Protein 7CNC (pdb70)

Foldseek 3Di:
DWKKKKWFAQDPDCVRIDMDIDPALLVVLVVLVVVVVVVVCVVCVPDPDDDDDLVVSLVSLVNTPFIKMWTQDVVVRGTDIDGSVVSSVVNVVSVVVVVD/DDDDDDDDDDDDDDDDPCVCPPDDDDDDDD

Secondary structure (DSSP, 8-state):
---EEEEEE-SS-GGG-EEEEESSHHHHHHHHHHHHHHHHHHH-TT-S-----HHHHHHHHHHSSEEEEEEEETTTTEEEEE-HHHHHHHHHHHHHHHH-/-PPP---PPPPPP-----TTTT--------

Nearest PDB structures (foldseek):
  7cnc-assembly1_A  TM=1.010E+00  e=1.823E-21  Homo sapiens
  7x39-assembly1_A  TM=1.003E+00  e=6.832E-19  Homo sapiens
  7x39-assembly2_D  TM=9.973E-01  e=7.794E-19  Homo sapiens
  1wwq-assembly1_A  TM=8.720E-01  e=3.793E-17  Mus musculus
  7o6n-assembly1_A  TM=9.177E-01  e=1.339E-11  Caenorhabditis elegans

Sequence (130 aa):
MSHTILLVQPTKRPEGRTYADYESVNECMEGVCKMYEEHLKRMNPNSPSITYDISQLFDFIDDLADLSCLVYRADTQTYQPYNKDWIKEKIYVLLRRQAQPRTARHAPAVRKFSPDLKLLKDVKISVSSFT

B-factor: mean 18.53, std 8.11, range [6.89, 48.3]

Structure (mmCIF, N/CA/C/O backbone):
data_7CNC
#
_entry.id   7CNC
#
_cell.length_a   86.848
_cell.length_b   45.072
_cell.length_c   43.479
_cell.angle_alpha   90.000
_cell.angle_beta   107.440
_cell.angle_ga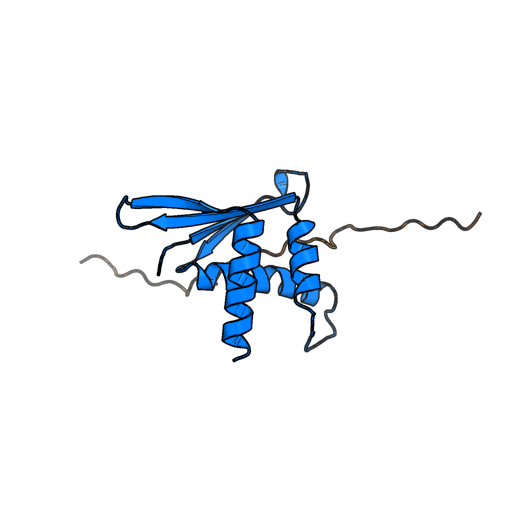mma   90.000
#
_symmetry.space_group_name_H-M   'C 1 2 1'
#
loop_
_entity.id
_entity.type
_entity.pdbx_description
1 polymer 'Enhancer of rudimentary homolog'
2 polymer 'Microprocessor complex subunit DGCR8'
3 water water
#
loop_
_atom_site.group_PDB
_atom_site.id
_atom_site.type_symbol
_atom_site.label_atom_id
_atom_site.label_alt_id
_atom_site.label_comp_id
_atom_site.label_asym_id
_atom_site.label_entity_id
_atom_site.label_seq_id
_atom_site.pdbx_PDB_ins_code
_atom_site.Cartn_x
_atom_site.Cartn_y
_atom_site.Cartn_z
_atom_site.occupancy
_atom_site.B_iso_or_equiv
_atom_site.auth_seq_id
_atom_site.auth_comp_id
_atom_site.auth_asym_id
_atom_site.auth_atom_id
_atom_site.pdbx_PDB_model_num
ATOM 1 N N . MET A 1 9 ? 1.507 -31.611 6.502 1.00 29.90 1 MET A N 1
ATOM 2 C CA . MET A 1 9 ? 1.277 -30.345 7.198 1.00 22.65 1 MET A CA 1
ATOM 3 C C . MET A 1 9 ? 0.144 -30.457 8.216 1.00 27.05 1 MET A C 1
ATOM 4 O O . MET A 1 9 ? -0.941 -30.958 7.910 1.00 26.91 1 MET A O 1
ATOM 9 N N . SER A 1 10 ? 0.393 -29.977 9.430 1.00 20.01 2 SER A N 1
ATOM 10 C CA . SER A 1 10 ? -0.592 -30.002 10.502 1.00 17.50 2 SER A CA 1
ATOM 11 C C . SER A 1 10 ? -1.002 -28.569 10.807 1.00 15.47 2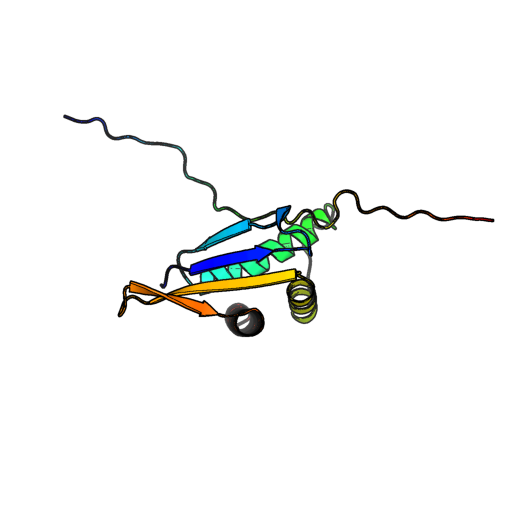 SER A C 1
ATOM 12 O O . SER A 1 10 ? -0.153 -27.756 11.184 1.00 14.48 2 SER A O 1
ATOM 15 N N . HIS A 1 11 ? -2.290 -28.261 10.618 1.00 16.15 3 HIS A N 1
ATOM 16 C CA . HIS A 1 11 ? -2.828 -26.951 10.968 1.00 13.21 3 HIS A CA 1
ATOM 17 C C . HIS A 1 11 ? -2.429 -26.595 12.394 1.00 13.89 3 HIS A C 1
ATOM 18 O O . HIS A 1 11 ? -2.568 -27.411 13.306 1.00 13.43 3 HIS A O 1
ATOM 25 N N . THR A 1 12 ? -1.916 -25.381 12.581 1.00 14.07 4 THR A N 1
ATOM 26 C CA . THR A 1 12 ? -1.354 -24.992 13.870 1.00 10.35 4 THR A CA 1
ATOM 27 C C . THR A 1 12 ? -1.890 -23.633 14.282 1.00 12.71 4 THR A C 1
ATOM 28 O O . THR A 1 12 ? -1.866 -22.685 13.487 1.00 12.90 4 THR A O 1
ATOM 32 N N . ILE A 1 13 ? -2.373 -23.544 15.521 1.00 10.23 5 ILE A N 1
ATOM 33 C CA . ILE A 1 13 ? -2.876 -22.302 16.105 1.00 9.52 5 ILE A CA 1
ATOM 34 C C . ILE A 1 13 ? -1.856 -21.800 17.118 1.00 10.01 5 ILE A C 1
ATOM 35 O O . ILE A 1 13 ? -1.380 -22.573 17.955 1.00 11.19 5 ILE A O 1
ATOM 40 N N . LEU A 1 14 ? -1.545 -20.507 17.063 1.00 8.64 6 LEU A N 1
ATOM 41 C CA . LEU A 1 14 ? -0.587 -19.866 17.962 1.00 10.09 6 LEU A CA 1
ATOM 42 C C . LEU A 1 14 ? -1.334 -18.904 18.878 1.00 10.16 6 LEU A C 1
ATOM 43 O O . LEU A 1 14 ? -2.080 -18.050 18.390 1.00 10.43 6 LEU A O 1
ATOM 48 N N . LEU A 1 15 ? -1.156 -19.051 20.194 1.00 9.78 7 LEU A N 1
ATOM 49 C CA . LEU A 1 15 ? -1.775 -18.169 21.183 1.00 10.11 7 LEU A CA 1
ATOM 50 C C . LEU A 1 15 ? -0.703 -17.241 21.745 1.00 9.69 7 LEU A C 1
ATOM 51 O O . LEU A 1 15 ? 0.315 -17.718 22.257 1.00 9.68 7 LEU A O 1
ATOM 56 N N . VAL A 1 16 ? -0.931 -15.923 21.666 1.00 9.09 8 VAL A N 1
ATOM 57 C CA . VAL A 1 16 ? 0.075 -14.921 22.048 1.00 10.10 8 VAL A CA 1
ATOM 58 C C . VAL A 1 16 ? -0.505 -13.977 23.088 1.00 10.94 8 VAL A C 1
ATOM 59 O O . VAL A 1 16 ? -1.555 -13.362 22.856 1.00 10.01 8 VAL A O 1
ATOM 63 N N . GLN A 1 17 ? 0.207 -13.815 24.206 1.00 10.08 9 GLN A N 1
ATOM 64 C CA . GLN A 1 17 ? -0.105 -12.764 25.175 1.00 13.51 9 GLN A CA 1
ATOM 65 C C . GLN A 1 17 ? 1.171 -11.990 25.480 1.00 11.95 9 GLN A C 1
ATOM 66 O O . GLN A 1 17 ? 2.001 -12.456 26.280 1.00 11.79 9 GLN A O 1
ATOM 72 N N . PRO A 1 18 ? 1.352 -10.806 24.885 1.00 11.81 10 PRO A N 1
ATOM 73 C CA . PRO A 1 18 ? 2.660 -10.135 24.989 1.00 14.38 10 PRO A CA 1
ATOM 74 C C . PRO A 1 18 ? 2.972 -9.641 26.386 1.00 16.97 10 PRO A C 1
ATOM 75 O O . PRO A 1 18 ? 4.124 -9.753 26.825 1.00 16.54 10 PRO A O 1
ATOM 79 N N . THR A 1 19 ? 1.985 -9.101 27.101 1.00 16.41 11 THR A N 1
ATOM 80 C CA . THR A 1 19 ? 2.197 -8.543 28.435 1.00 16.24 11 THR A CA 1
ATOM 81 C C . THR A 1 19 ? 1.235 -9.191 29.422 1.00 18.93 11 THR A C 1
ATOM 82 O O . THR A 1 19 ? 0.385 -10.005 29.053 1.00 16.57 11 THR A O 1
ATOM 86 N N . LYS A 1 20 ? 1.359 -8.804 30.694 1.00 19.49 12 LYS A N 1
ATOM 87 C CA . LYS A 1 20 ? 0.521 -9.372 31.746 1.00 18.45 12 LYS A CA 1
ATOM 88 C C . LYS A 1 20 ? -0.967 -9.084 31.542 1.00 15.93 12 LYS A C 1
ATOM 89 O O . LYS A 1 20 ? -1.803 -9.805 32.097 1.00 21.87 12 LYS A O 1
ATOM 91 N N . ARG A 1 21 ? -1.317 -8.078 30.757 1.00 15.20 13 ARG A N 1
ATOM 92 C CA . ARG A 1 21 ? -2.728 -7.739 30.552 1.00 16.93 13 ARG A CA 1
ATOM 93 C C . ARG A 1 21 ? -3.347 -8.670 29.513 1.00 18.62 13 ARG A C 1
ATOM 94 O O . ARG A 1 21 ? -2.848 -8.737 28.383 1.00 16.93 13 ARG A O 1
ATOM 96 N N . PRO A 1 22 ? -4.437 -9.376 29.834 1.00 17.39 14 PRO A N 1
ATOM 97 C CA . PRO A 1 22 ? -5.077 -10.237 28.827 1.00 14.97 14 PRO A CA 1
ATOM 98 C C . PRO A 1 22 ? -5.703 -9.463 27.680 1.00 15.10 14 PRO A C 1
ATOM 99 O O . PRO A 1 22 ? -6.026 -10.077 26.652 1.00 14.11 14 PRO A O 1
ATOM 103 N N . GLU A 1 23 ? -5.874 -8.144 27.818 1.00 14.17 15 GLU A N 1
ATOM 104 C CA . GLU A 1 23 ? -6.407 -7.309 26.749 1.00 16.85 15 GLU A CA 1
ATOM 105 C C . GLU A 1 23 ? -5.497 -7.249 25.530 1.00 16.85 15 GLU A C 1
ATOM 106 O O . GLU A 1 23 ? -5.933 -6.785 24.470 1.00 19.42 15 GLU A O 1
ATOM 112 N N . GLY A 1 24 ? -4.250 -7.693 25.648 1.00 13.41 16 GLY A N 1
ATOM 113 C CA . GLY A 1 24 ? -3.358 -7.720 24.513 1.00 15.87 16 GLY A CA 1
ATOM 114 C C . GLY A 1 24 ? -3.284 -9.049 23.804 1.00 15.83 16 GLY A C 1
ATOM 115 O O . GLY A 1 24 ? -2.481 -9.204 22.877 1.00 14.69 16 GLY A O 1
ATOM 116 N N . ARG A 1 25 ? -4.095 -10.018 24.211 1.00 12.19 17 ARG A N 1
ATOM 117 C CA . ARG A 1 25 ? -4.041 -11.336 23.600 1.00 10.95 17 ARG A CA 1
ATOM 118 C C . ARG A 1 25 ? -4.359 -11.282 22.110 1.00 12.79 17 ARG A C 1
ATOM 119 O O . ARG A 1 25 ? -5.157 -10.461 21.645 1.00 12.41 17 ARG A O 1
ATOM 127 N N . THR A 1 26 ? -3.721 -12.174 21.354 1.00 10.25 18 THR A N 1
ATOM 128 C CA . THR A 1 26 ? -4.144 -12.428 19.983 1.00 10.61 18 THR A CA 1
ATOM 129 C C . THR A 1 26 ? -3.893 -13.905 19.663 1.00 11.49 18 THR A C 1
ATOM 130 O O . THR A 1 26 ? -3.305 -14.650 20.457 1.00 9.12 18 THR A O 1
ATOM 134 N N . TYR A 1 27 ? -4.376 -14.346 18.503 1.00 10.00 19 TYR A N 1
ATOM 135 C CA . TYR A 1 27 ? -4.014 -15.669 18.011 1.00 9.78 19 TYR A CA 1
ATOM 136 C C . TYR A 1 27 ? -3.842 -15.622 16.500 1.00 11.29 19 TYR A C 1
ATOM 137 O O . TYR A 1 27 ? -4.337 -14.720 15.819 1.00 10.88 19 TYR A O 1
ATOM 146 N N . ALA A 1 28 ? -3.125 -16.613 15.987 1.00 12.57 20 ALA A N 1
ATOM 147 C CA . ALA A 1 28 ? -2.898 -16.746 14.557 1.00 12.45 20 ALA A CA 1
ATOM 148 C C . ALA A 1 28 ? -2.974 -18.221 14.205 1.00 15.79 20 ALA A C 1
ATOM 149 O O . ALA A 1 28 ? -2.721 -19.086 15.046 1.00 13.08 20 ALA A O 1
ATOM 151 N N . ASP A 1 29 ? -3.331 -18.525 12.963 1.00 12.84 21 ASP A N 1
ATOM 152 C CA . ASP A 1 29 ? -3.284 -19.919 12.574 1.00 16.68 21 ASP A CA 1
ATOM 153 C C . ASP A 1 29 ? -2.480 -20.065 11.293 1.00 13.64 21 ASP A C 1
ATOM 154 O O . ASP A 1 29 ? -2.311 -19.118 10.518 1.00 16.43 21 ASP A O 1
ATOM 159 N N . TYR A 1 30 ? -1.942 -21.269 11.126 1.00 12.69 22 TYR A N 1
ATOM 160 C CA . TYR A 1 30 ? -0.947 -21.576 10.116 1.00 17.23 22 TYR A CA 1
ATOM 161 C C . TYR A 1 30 ? -1.242 -22.943 9.532 1.00 15.74 22 TYR A C 1
ATOM 162 O O . TYR A 1 30 ? -1.838 -23.796 10.193 1.00 14.30 22 TYR A O 1
ATOM 171 N N . GLU A 1 31 ? -0.793 -23.152 8.292 1.00 17.26 23 GLU A N 1
ATOM 172 C CA . GLU A 1 31 ? -1.042 -24.419 7.610 1.00 16.80 23 GLU A CA 1
ATOM 173 C C . GLU A 1 31 ? -0.147 -25.548 8.111 1.00 15.90 23 GLU A C 1
ATOM 174 O O . GLU A 1 31 ? -0.484 -26.723 7.915 1.00 16.75 23 GLU A O 1
ATOM 180 N N . SER A 1 32 ? 0.968 -25.226 8.767 1.00 13.91 24 SER A N 1
ATOM 181 C CA . SER A 1 32 ? 1.905 -26.232 9.244 1.00 13.23 24 SER A CA 1
ATOM 182 C C . SER A 1 32 ? 2.622 -25.720 10.485 1.00 10.90 24 SER A C 1
ATOM 183 O O . SER A 1 32 ? 2.647 -24.516 10.762 1.00 13.56 24 SER A O 1
ATOM 186 N N . VAL A 1 33 ? 3.262 -26.654 11.193 1.00 10.88 25 VAL A N 1
ATOM 187 C CA . VAL A 1 33 ? 4.124 -26.269 12.310 1.00 10.67 25 VAL A CA 1
ATOM 188 C C . VAL A 1 33 ? 5.226 -25.348 11.821 1.00 12.61 25 VAL A C 1
ATOM 189 O O . VAL A 1 33 ? 5.520 -24.324 12.448 1.00 10.83 25 VAL A O 1
ATOM 193 N N . ASN A 1 34 ? 5.851 -25.697 10.689 1.00 13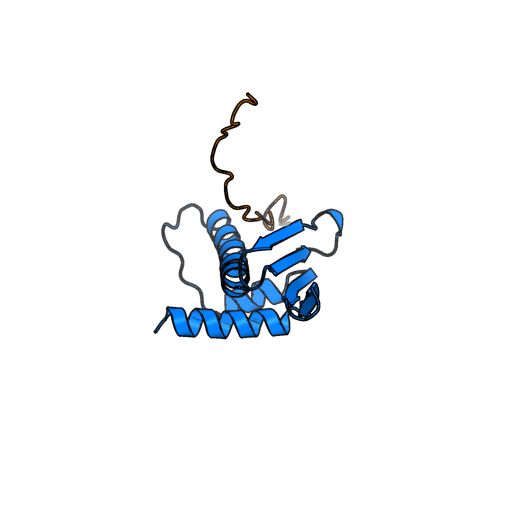.06 26 ASN A N 1
ATOM 194 C CA . ASN A 1 34 ? 6.917 -24.863 10.135 1.00 16.05 26 ASN A CA 1
ATOM 195 C C . ASN A 1 34 ? 6.430 -23.443 9.878 1.00 12.24 26 ASN A C 1
ATOM 196 O O . ASN A 1 34 ? 7.115 -22.471 10.220 1.00 11.65 26 ASN A O 1
ATOM 201 N N . GLU A 1 35 ? 5.246 -23.296 9.270 1.00 11.19 27 GLU A N 1
ATOM 202 C CA . GLU A 1 35 ? 4.758 -21.948 9.011 1.00 12.49 27 GLU A CA 1
ATOM 203 C C . GLU A 1 35 ? 4.502 -21.204 10.312 1.00 12.67 27 GLU A C 1
ATOM 204 O O . GLU A 1 35 ? 4.734 -19.994 10.389 1.00 12.50 27 GLU A O 1
ATOM 210 N N . CYS A 1 36 ? 4.062 -21.913 11.355 1.00 10.36 28 CYS A N 1
ATOM 211 C CA . CYS A 1 36 ? 3.888 -21.265 12.655 1.00 11.45 28 CYS A CA 1
ATOM 212 C C . CYS A 1 36 ? 5.223 -20.762 13.202 1.00 9.93 28 CYS A C 1
ATOM 213 O O . CYS A 1 36 ? 5.323 -19.632 13.694 1.00 10.43 28 CYS A O 1
ATOM 216 N N . MET A 1 37 ? 6.267 -21.588 13.128 1.00 10.84 29 MET A N 1
ATOM 217 C CA . MET A 1 37 ? 7.579 -21.152 13.609 1.00 10.38 29 MET A CA 1
ATOM 218 C C . MET A 1 37 ? 8.112 -19.982 12.784 1.00 11.31 29 MET A C 1
ATOM 219 O O . MET A 1 37 ? 8.718 -19.046 13.329 1.00 10.98 29 MET A O 1
ATOM 224 N N . GLU A 1 38 ? 7.902 -20.019 11.464 1.00 11.99 30 GLU A N 1
ATOM 225 C CA . GLU A 1 38 ? 8.242 -18.864 10.636 1.00 11.35 30 GLU A CA 1
ATOM 226 C C . GLU A 1 38 ? 7.462 -17.636 11.082 1.00 12.68 30 GLU A C 1
ATOM 227 O O . GLU A 1 38 ? 7.989 -16.515 11.070 1.00 12.27 30 GLU A O 1
ATOM 233 N N . GLY A 1 39 ? 6.212 -17.838 11.503 1.00 11.35 31 GLY A N 1
ATOM 234 C CA . GLY A 1 39 ? 5.390 -16.728 11.954 1.00 10.64 31 GLY A CA 1
ATOM 235 C C . GLY A 1 39 ? 5.889 -16.109 13.249 1.00 10.48 31 GLY A C 1
ATOM 236 O O . GLY A 1 39 ? 5.818 -14.885 13.428 1.00 9.55 31 GLY A O 1
ATOM 237 N N . VAL A 1 40 ? 6.365 -16.942 14.181 1.00 9.27 32 VAL A N 1
ATOM 238 C CA . VAL A 1 40 ? 6.946 -16.403 15.410 1.00 9.55 32 VAL A CA 1
ATOM 239 C C . VAL A 1 40 ? 8.143 -15.524 15.084 1.00 10.33 32 VAL A C 1
ATOM 240 O O . VAL A 1 40 ? 8.300 -14.426 15.642 1.00 9.56 32 VAL A O 1
ATOM 244 N N . CYS A 1 41 ? 9.021 -15.998 14.192 1.00 9.40 33 CYS A N 1
ATOM 245 C CA . CYS A 1 41 ? 10.151 -15.171 13.782 1.00 8.38 33 CYS A CA 1
ATOM 246 C C . CYS A 1 41 ? 9.674 -13.877 13.141 1.00 9.78 33 CYS A C 1
ATOM 247 O O . CYS A 1 41 ? 10.220 -12.805 13.416 1.00 9.79 33 CYS A O 1
ATOM 250 N N . LYS A 1 42 ? 8.653 -13.959 12.277 1.00 9.60 34 LYS A N 1
ATOM 251 C CA . LYS A 1 42 ? 8.157 -12.752 11.620 1.00 9.96 34 LYS A CA 1
ATOM 252 C C . LYS A 1 42 ? 7.618 -11.753 12.632 1.00 10.82 34 LYS A C 1
ATOM 253 O O . LYS A 1 42 ? 7.768 -10.538 12.453 1.00 13.40 34 LYS A O 1
ATOM 259 N N . MET A 1 43 ? 6.981 -12.253 13.695 1.00 9.39 35 MET A N 1
ATOM 260 C CA . MET A 1 43 ? 6.450 -11.381 14.740 1.00 10.68 35 MET A CA 1
ATOM 261 C C . MET A 1 43 ? 7.575 -10.607 15.427 1.00 11.14 35 MET A C 1
ATOM 262 O O . MET A 1 43 ? 7.460 -9.396 15.662 1.00 10.80 35 MET A O 1
ATOM 267 N N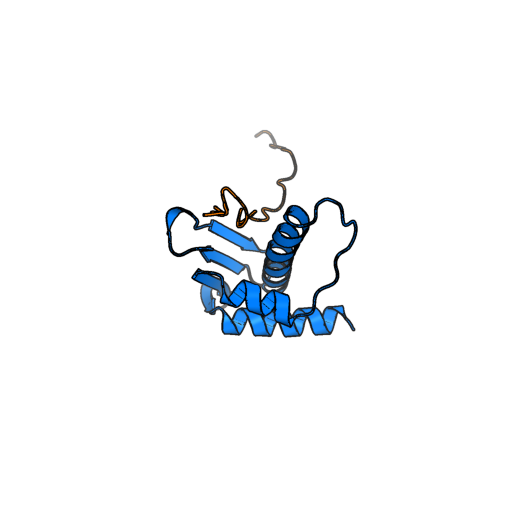 . TYR A 1 44 ? 8.680 -11.287 15.734 1.00 9.80 36 TYR A N 1
ATOM 268 C CA . TYR A 1 44 ? 9.856 -10.611 16.287 1.00 9.46 36 TYR A CA 1
ATOM 269 C C . TYR A 1 44 ? 10.462 -9.632 15.289 1.00 11.39 36 TYR A C 1
ATOM 270 O O . TYR A 1 44 ? 10.844 -8.510 15.646 1.00 10.41 36 TYR A O 1
ATOM 279 N N . GLU A 1 45 ? 10.571 -10.045 14.036 1.00 11.93 37 GLU A N 1
ATOM 280 C CA . GLU A 1 45 ? 11.211 -9.205 13.038 1.00 12.78 37 GLU A CA 1
ATOM 281 C C . GLU A 1 45 ? 10.399 -7.943 12.775 1.00 12.43 37 GLU A C 1
ATOM 282 O O . GLU A 1 45 ? 10.978 -6.876 12.537 1.00 11.78 37 GLU A O 1
ATOM 288 N N . GLU A 1 46 ? 9.067 -8.034 12.857 1.00 12.26 38 GLU A N 1
ATOM 289 C CA . GLU A 1 46 ? 8.232 -6.841 12.743 1.00 11.75 38 GLU A CA 1
ATOM 290 C C . GLU A 1 46 ? 8.487 -5.878 13.897 1.00 12.97 38 GLU A C 1
ATOM 291 O O . GLU A 1 46 ? 8.505 -4.653 13.711 1.00 13.63 38 GLU A O 1
ATOM 297 N N . HIS A 1 47 ? 8.667 -6.423 15.105 1.00 10.26 39 HIS A N 1
ATOM 298 C CA . HIS A 1 47 ? 9.046 -5.627 16.270 1.00 10.52 39 HIS A CA 1
ATOM 299 C C . HIS A 1 47 ? 10.371 -4.908 16.032 1.00 12.45 39 HIS A C 1
ATOM 300 O O . HIS A 1 47 ? 10.490 -3.701 16.296 1.00 13.25 39 HIS A O 1
ATOM 307 N N . LEU A 1 48 ? 11.363 -5.616 15.478 1.00 10.12 40 LEU A N 1
ATOM 308 C CA . LEU A 1 48 ? 12.645 -4.982 15.166 1.00 10.09 40 LEU A CA 1
ATOM 309 C C . LEU A 1 48 ? 12.500 -3.928 14.076 1.00 13.44 40 LEU A C 1
ATOM 310 O O . LEU A 1 48 ? 13.168 -2.885 14.122 1.00 12.13 40 LEU A O 1
ATOM 315 N N . LYS A 1 49 ? 11.649 -4.198 13.081 1.00 13.32 41 LYS A N 1
ATOM 316 C CA . LYS A 1 49 ? 11.436 -3.252 11.988 1.00 14.03 41 LYS A CA 1
ATOM 317 C C . LYS A 1 49 ? 10.835 -1.951 12.503 1.00 13.49 41 LYS A C 1
ATOM 318 O O . LYS A 1 49 ? 11.258 -0.863 12.099 1.00 15.89 41 LYS A O 1
ATOM 324 N N . ARG A 1 50 ? 9.844 -2.040 13.399 1.00 12.39 42 ARG A N 1
ATOM 325 C CA . ARG A 1 50 ? 9.252 -0.825 13.952 1.00 14.53 42 ARG A CA 1
ATOM 326 C C . ARG A 1 50 ? 10.208 -0.135 14.916 1.00 15.17 42 ARG A C 1
ATOM 327 O O . ARG A 1 50 ? 10.124 1.084 15.120 1.00 15.99 42 ARG A O 1
ATOM 335 N N . MET A 1 51 ? 11.120 -0.892 15.514 1.00 13.86 43 MET A N 1
ATOM 336 C CA . MET A 1 51 ? 12.145 -0.283 16.348 1.00 14.53 43 MET A CA 1
ATOM 337 C C . MET A 1 51 ? 13.196 0.434 15.514 1.00 14.38 43 MET A C 1
ATOM 338 O O . MET A 1 51 ? 13.787 1.423 15.969 1.00 15.19 43 MET A O 1
ATOM 343 N N . ASN A 1 52 ? 13.438 -0.040 14.296 1.00 12.56 44 ASN A N 1
ATOM 344 C CA . ASN A 1 52 ? 14.532 0.445 13.453 1.00 13.36 44 ASN A CA 1
ATOM 345 C C . ASN A 1 52 ? 14.002 0.724 12.049 1.00 14.81 44 ASN A C 1
ATOM 346 O O . ASN A 1 52 ? 14.387 0.057 11.076 1.00 16.02 44 ASN A O 1
ATOM 351 N N . PRO A 1 53 ? 13.110 1.709 11.912 1.00 14.44 45 PRO A N 1
ATOM 352 C CA . PRO A 1 53 ? 12.507 1.983 10.596 1.00 19.51 45 PRO A CA 1
ATOM 353 C C . PRO A 1 53 ? 13.513 2.361 9.524 1.00 22.48 45 PRO A C 1
ATOM 354 O O . PRO A 1 53 ? 13.225 2.179 8.332 1.00 24.97 45 PRO A O 1
ATOM 358 N N . ASN A 1 54 ? 14.677 2.882 9.897 1.00 17.20 46 ASN A N 1
ATOM 359 C CA . ASN 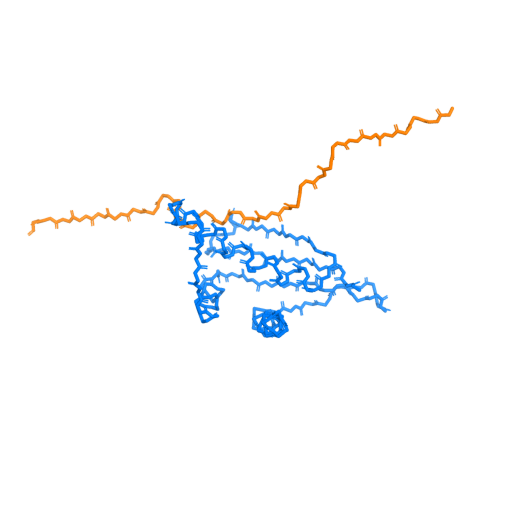A 1 54 ? 15.680 3.299 8.930 1.00 18.08 46 ASN A CA 1
ATOM 360 C C . ASN A 1 54 ? 16.603 2.171 8.488 1.00 22.95 46 ASN A C 1
ATOM 361 O O . ASN A 1 54 ? 17.486 2.407 7.659 1.00 21.32 46 ASN A O 1
ATOM 366 N N . SER A 1 55 ? 16.421 0.949 8.999 1.00 18.69 47 SER A N 1
ATOM 367 C CA . SER A 1 55 ? 17.347 -0.132 8.698 1.00 17.96 47 SER A CA 1
ATOM 368 C C . SER A 1 55 ? 16.763 -1.042 7.632 1.00 20.51 47 SER A C 1
ATOM 369 O O . SER A 1 55 ? 15.771 -1.736 7.904 1.00 22.06 47 SER A O 1
ATOM 372 N N . PRO A 1 56 ? 17.352 -1.118 6.434 1.00 19.13 48 PRO A N 1
ATOM 373 C CA . PRO A 1 56 ? 16.795 -2.018 5.407 1.00 20.77 48 PRO A CA 1
ATOM 374 C C . PRO A 1 56 ? 17.029 -3.485 5.712 1.00 17.47 48 PRO A C 1
ATOM 375 O O . PRO A 1 56 ? 16.341 -4.341 5.142 1.00 19.03 48 PRO A O 1
ATOM 379 N N . SER A 1 57 ? 17.978 -3.796 6.586 1.00 18.15 49 SER A N 1
ATOM 380 C CA . SER A 1 57 ? 18.302 -5.167 6.951 1.00 17.29 49 SER A CA 1
ATOM 381 C C . SER A 1 57 ? 18.749 -5.159 8.403 1.00 18.46 49 SER A C 1
ATOM 382 O O . SER A 1 57 ? 19.410 -4.218 8.843 1.00 17.08 49 SER A O 1
ATOM 385 N N . ILE A 1 58 ? 18.373 -6.193 9.149 1.00 15.32 50 ILE A N 1
ATOM 386 C CA . ILE A 1 58 ? 18.806 -6.350 10.532 1.00 14.02 50 ILE A CA 1
ATOM 387 C C . ILE A 1 58 ? 19.307 -7.775 10.710 1.00 14.30 50 ILE A C 1
ATOM 388 O O . ILE A 1 58 ? 18.685 -8.724 10.221 1.00 14.43 50 ILE A O 1
ATOM 393 N N . THR A 1 59 ? 20.434 -7.933 11.394 1.00 12.65 51 THR A N 1
ATOM 394 C CA . THR A 1 59 ? 20.909 -9.259 11.776 1.00 12.72 51 THR A CA 1
ATOM 395 C C . THR A 1 59 ? 20.749 -9.418 13.281 1.00 16.68 51 THR A C 1
ATOM 396 O O . THR A 1 59 ? 20.998 -8.477 14.039 1.00 16.36 51 THR A O 1
ATOM 400 N N . TYR A 1 60 ? 20.322 -10.602 13.714 1.00 12.88 52 TYR A N 1
ATOM 401 C CA . TYR A 1 60 ? 20.205 -10.883 15.137 1.00 10.00 52 TYR A CA 1
ATOM 402 C C . TYR A 1 60 ? 20.703 -12.289 15.447 1.00 11.56 52 TYR A C 1
ATOM 403 O O . TYR A 1 60 ? 20.606 -13.199 14.622 1.00 12.89 52 TYR A O 1
ATOM 412 N N . ASP A 1 61 ? 21.259 -12.449 16.644 1.00 9.98 53 ASP A N 1
ATOM 413 C CA . ASP A 1 61 ? 21.571 -13.779 17.152 1.00 9.41 53 ASP A CA 1
ATOM 414 C C . ASP A 1 61 ? 20.275 -14.466 17.587 1.00 10.19 53 ASP A C 1
ATOM 415 O O . ASP A 1 61 ? 19.333 -13.819 18.052 1.00 11.88 53 ASP A O 1
ATOM 420 N N . ILE A 1 62 ? 20.223 -15.791 17.431 1.00 10.77 54 ILE A N 1
ATOM 421 C CA . ILE A 1 62 ? 19.035 -16.523 17.872 1.00 8.10 54 ILE A CA 1
ATOM 422 C C . ILE A 1 62 ? 18.734 -16.243 19.340 1.00 9.21 54 ILE A C 1
ATOM 423 O O . ILE A 1 62 ? 17.569 -16.273 19.752 1.00 9.72 54 ILE A O 1
ATOM 428 N N . SER A 1 63 ? 19.765 -15.965 20.148 1.00 10.08 55 SER A N 1
ATOM 429 C CA . SER A 1 63 ? 19.536 -15.690 21.564 1.00 10.37 55 SER A CA 1
ATOM 430 C C . SER A 1 63 ? 18.656 -14.461 21.771 1.00 9.06 55 SER A C 1
ATOM 431 O O . SER A 1 63 ? 17.906 -14.402 22.747 1.00 9.86 55 SER A O 1
ATOM 434 N N . GLN A 1 64 ? 18.741 -13.476 20.874 1.00 10.64 56 GLN A N 1
ATOM 435 C CA . GLN A 1 64 ? 17.888 -12.295 20.961 1.00 9.90 56 GLN A CA 1
ATOM 436 C C . GLN A 1 64 ? 16.426 -12.650 20.717 1.00 10.11 56 GLN A C 1
ATOM 437 O O . GLN A 1 64 ? 15.527 -12.129 21.392 1.00 9.15 56 GLN A O 1
ATOM 443 N N . LEU A 1 65 ? 16.172 -13.501 19.722 1.00 8.52 57 LEU A N 1
ATOM 444 C CA . LEU A 1 65 ? 14.817 -13.984 19.480 1.00 9.15 57 LEU A CA 1
ATOM 445 C C . LEU A 1 65 ? 14.308 -14.788 20.669 1.00 9.77 57 LEU A C 1
ATOM 446 O O . LEU A 1 65 ? 13.153 -14.635 21.081 1.00 10.49 57 LEU A O 1
ATOM 451 N N . PHE A 1 66 ? 15.166 -15.622 21.255 1.00 8.25 58 PHE A N 1
ATOM 452 C CA . PHE A 1 66 ? 14.755 -16.389 22.426 1.00 9.37 58 PHE A CA 1
ATOM 453 C C . PHE A 1 66 ? 14.504 -15.483 23.633 1.00 10.63 58 PHE A C 1
ATOM 454 O O . PHE A 1 66 ? 13.559 -15.720 24.396 1.00 11.16 58 PHE A O 1
ATOM 462 N N . ASP A 1 67 ? 15.327 -14.437 23.822 1.00 9.01 59 ASP A N 1
ATOM 463 C CA . ASP A 1 67 ? 15.063 -13.468 24.889 1.00 10.57 59 ASP A CA 1
ATOM 464 C C . ASP A 1 67 ? 13.695 -12.836 24.706 1.00 10.34 59 ASP A C 1
ATOM 465 O O . ASP A 1 67 ? 12.935 -12.666 25.668 1.00 11.50 59 ASP A O 1
ATOM 470 N N . PHE A 1 68 ? 13.383 -12.461 23.463 1.00 10.24 60 PHE A N 1
ATOM 471 C CA . PHE A 1 68 ? 12.098 -11.851 23.147 1.00 12.24 60 PHE A CA 1
ATOM 472 C C . PHE A 1 68 ? 10.954 -12.801 23.476 1.00 10.94 60 PHE A C 1
ATOM 473 O O . PHE A 1 68 ? 9.944 -12.396 24.061 1.00 10.34 60 PHE A O 1
ATOM 481 N N . ILE A 1 69 ? 11.094 -14.071 23.088 1.00 9.32 61 ILE A N 1
ATOM 482 C CA . ILE A 1 69 ? 10.062 -15.056 23.394 1.00 8.07 61 ILE A CA 1
ATOM 483 C C . ILE A 1 69 ? 9.930 -15.232 24.899 1.00 10.31 61 ILE A C 1
ATOM 484 O O . ILE A 1 69 ? 8.817 -15.276 25.439 1.00 9.77 61 ILE A O 1
ATOM 489 N N . ASP A 1 70 ? 11.061 -15.329 25.603 1.00 10.22 62 ASP A N 1
ATOM 490 C CA . ASP A 1 70 ? 11.011 -15.459 27.058 1.00 10.61 62 ASP A CA 1
ATOM 491 C C . ASP A 1 70 ? 10.240 -14.313 27.691 1.00 11.10 62 ASP A C 1
ATOM 492 O O . ASP A 1 70 ? 9.503 -14.515 28.665 1.00 12.27 62 ASP A O 1
ATOM 497 N N . ASP A 1 71 ? 10.421 -13.097 27.170 1.00 10.83 63 ASP A N 1
ATOM 498 C CA . ASP A 1 71 ? 9.812 -11.917 27.771 1.00 10.95 63 ASP A CA 1
ATOM 499 C C . ASP A 1 71 ? 8.328 -11.766 27.441 1.00 12.48 63 ASP A C 1
ATOM 500 O O . ASP A 1 71 ? 7.667 -10.915 28.047 1.00 15.02 63 ASP A O 1
ATOM 505 N N . LEU A 1 72 ? 7.794 -12.540 26.490 1.00 11.50 64 LEU A N 1
ATOM 506 C CA . LEU A 1 72 ? 6.346 -12.573 26.279 1.00 12.26 64 LEU A CA 1
ATOM 507 C C . LEU A 1 72 ? 5.658 -13.168 27.502 1.00 10.25 64 LEU A C 1
ATOM 508 O O . LEU A 1 72 ? 6.097 -14.186 28.037 1.00 13.84 64 LEU A O 1
ATOM 513 N N . ALA A 1 73 ? 4.564 -12.539 27.944 1.00 11.91 65 ALA A N 1
ATOM 514 C CA . ALA A 1 73 ? 3.835 -13.084 29.091 1.00 13.74 65 ALA A CA 1
ATOM 515 C C . ALA A 1 73 ? 3.395 -14.528 28.850 1.00 13.98 65 ALA A C 1
ATOM 516 O O . ALA A 1 73 ? 3.485 -15.375 29.746 1.00 13.52 65 ALA A O 1
ATOM 518 N N . ASP A 1 74 ? 2.919 -14.837 27.646 1.00 11.32 66 ASP A N 1
ATOM 519 C CA . ASP A 1 74 ? 2.500 -16.194 27.348 1.00 11.83 66 ASP A CA 1
ATOM 520 C C . ASP A 1 74 ? 2.678 -16.434 25.858 1.00 12.70 66 ASP A C 1
ATOM 521 O O . ASP A 1 74 ? 2.407 -15.543 25.046 1.00 11.73 66 ASP A O 1
ATOM 526 N N . LEU A 1 75 ? 3.168 -17.623 25.512 1.00 11.80 67 LEU A N 1
ATOM 527 C CA . LEU A 1 75 ? 3.193 -18.092 24.133 1.00 11.21 67 LEU A CA 1
ATOM 528 C C . LEU A 1 75 ? 2.988 -19.598 24.146 1.00 10.60 67 LEU A C 1
ATOM 529 O O . LEU A 1 75 ? 3.679 -20.314 24.880 1.00 13.39 67 LEU A O 1
ATOM 534 N N . SER A 1 76 ? 2.060 -20.083 23.326 1.00 8.57 68 SER A N 1
ATOM 535 C CA . SER A 1 76 ? 1.862 -21.522 23.208 1.00 9.65 68 SER A CA 1
ATOM 536 C C . SER A 1 76 ? 1.262 -21.816 21.844 1.00 9.38 68 SER A C 1
ATOM 537 O O . SER A 1 76 ? 0.814 -20.915 21.140 1.00 9.38 68 SER A O 1
ATOM 540 N N . CYS A 1 77 ? 1.259 -23.092 21.461 1.00 9.50 69 CYS A N 1
ATOM 541 C CA . CYS A 1 77 ? 0.619 -23.44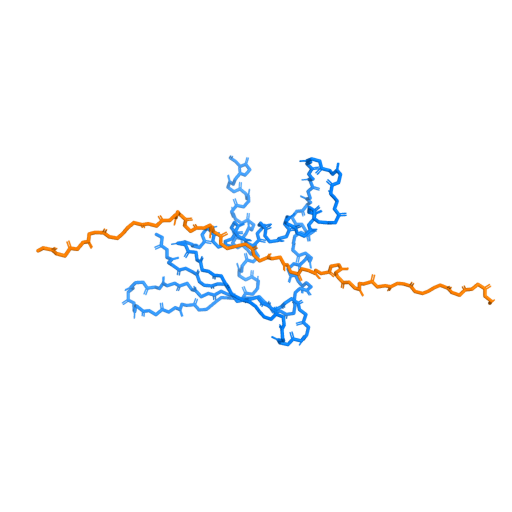0 20.197 1.00 11.14 69 CYS A CA 1
ATOM 542 C C . CYS A 1 77 ? -0.164 -24.743 20.316 1.00 11.16 69 CYS A C 1
ATOM 543 O O . CYS A 1 77 ? -0.100 -25.458 21.320 1.00 10.25 69 CYS A O 1
ATOM 546 N N . LEU A 1 78 ? -0.952 -25.012 19.272 1.00 9.76 70 LEU A N 1
ATOM 547 C CA . LEU A 1 78 ? -1.842 -26.170 19.210 1.00 11.80 70 LEU A CA 1
ATOM 548 C C . LEU A 1 78 ? -1.707 -26.771 17.820 1.00 10.37 70 LEU A C 1
ATOM 549 O O . LEU A 1 78 ? -1.950 -26.083 16.825 1.00 10.38 70 LEU A O 1
ATOM 554 N N . VAL A 1 79 ? -1.317 -28.041 17.746 1.00 11.62 71 VAL A N 1
ATOM 555 C CA . VAL A 1 79 ? -0.950 -28.677 16.482 1.00 11.61 71 VAL A CA 1
ATOM 556 C C . VAL A 1 79 ? -1.978 -29.758 16.172 1.00 11.97 71 VAL A C 1
ATOM 557 O O . VAL A 1 79 ? -2.169 -30.683 16.970 1.00 13.21 71 VAL A O 1
ATOM 561 N N . TYR A 1 80 ? -2.614 -29.654 15.008 1.00 11.95 72 TYR A N 1
ATOM 562 C CA . TYR A 1 80 ? -3.677 -30.586 14.652 1.00 14.42 72 TYR A CA 1
ATOM 563 C C . TYR A 1 80 ? -3.107 -31.976 14.396 1.00 17.08 72 TYR A C 1
ATOM 564 O O . TYR A 1 80 ? -2.132 -32.127 13.656 1.00 18.46 72 TYR A O 1
ATOM 573 N N . ARG A 1 81 ? -3.717 -32.991 15.016 1.00 13.82 73 ARG A N 1
ATOM 574 C CA . ARG A 1 81 ? -3.313 -34.387 14.850 1.00 17.62 73 ARG A CA 1
ATOM 575 C C . ARG A 1 81 ? -4.442 -35.106 14.120 1.00 21.26 73 ARG A C 1
ATOM 576 O O . ARG A 1 81 ? -5.546 -35.247 14.656 1.00 20.45 73 ARG A O 1
ATOM 584 N N . ALA A 1 82 ? -4.173 -35.527 12.882 1.00 22.17 74 ALA A N 1
ATOM 585 C CA . ALA A 1 82 ? -5.228 -36.100 12.051 1.00 24.82 74 ALA A CA 1
ATOM 586 C C . ALA A 1 82 ? -5.749 -37.429 12.588 1.00 23.88 74 ALA A C 1
ATOM 587 O O . ALA A 1 82 ? -6.892 -37.793 12.289 1.00 26.86 74 ALA A O 1
ATOM 589 N N . ASP A 1 83 ? -4.957 -38.154 13.386 1.00 22.18 75 ASP A N 1
ATOM 590 C CA . ASP A 1 83 ? -5.391 -39.484 13.813 1.00 25.27 75 ASP A CA 1
ATOM 591 C C . ASP A 1 83 ? -6.486 -39.415 14.872 1.00 29.02 75 ASP A C 1
ATOM 592 O O . ASP A 1 83 ? -7.284 -40.353 14.989 1.00 28.85 75 ASP A O 1
ATOM 597 N N . THR A 1 84 ? -6.547 -38.327 15.644 1.00 23.26 76 THR A N 1
ATOM 598 C CA . THR A 1 84 ? -7.629 -38.102 16.595 1.00 24.87 76 THR A CA 1
ATOM 599 C C . THR A 1 84 ? -8.501 -36.902 16.259 1.00 21.15 76 THR A C 1
ATOM 600 O O . THR A 1 84 ? -9.512 -36.686 16.942 1.00 20.47 76 THR A O 1
ATOM 604 N N . GLN A 1 85 ? -8.139 -36.117 15.246 1.00 18.93 77 GLN A N 1
ATOM 605 C CA . GLN A 1 85 ? -8.840 -34.883 14.903 1.00 18.76 77 GLN A CA 1
ATOM 606 C C . GLN A 1 85 ? -8.948 -33.957 16.119 1.00 19.15 77 GLN A C 1
ATOM 607 O O . GLN A 1 85 ? -9.992 -33.360 16.387 1.00 20.86 77 GLN A O 1
ATOM 613 N N . THR A 1 86 ? -7.848 -33.850 16.866 1.00 18.24 78 THR A N 1
ATOM 614 C CA . THR A 1 86 ? -7.739 -32.958 18.015 1.00 11.66 78 THR A CA 1
ATOM 615 C C . THR A 1 86 ? -6.418 -32.209 17.916 1.00 14.51 78 THR A C 1
ATOM 616 O O . THR A 1 86 ? -5.547 -32.555 17.113 1.00 15.75 78 THR A O 1
ATOM 620 N N . TYR A 1 87 ? -6.254 -31.204 18.772 1.00 12.68 79 TYR A N 1
ATOM 621 C CA . TYR A 1 87 ? -5.073 -30.348 18.763 1.00 12.01 79 TYR A CA 1
ATOM 622 C C . TYR A 1 87 ? -4.173 -30.666 19.948 1.00 12.20 79 TYR A C 1
ATOM 623 O O . TYR A 1 87 ? -4.611 -30.608 21.105 1.00 14.47 79 TYR A O 1
ATOM 632 N N . GLN A 1 88 ? -2.896 -30.941 19.660 1.00 11.80 80 GLN A N 1
ATOM 633 C CA . GLN A 1 88 ? -1.925 -31.228 20.716 1.00 11.10 80 GLN A CA 1
ATOM 634 C C . GLN A 1 88 ? -1.264 -29.929 21.184 1.00 10.33 80 GLN A C 1
ATOM 635 O O . GLN A 1 88 ? -0.730 -29.181 20.353 1.00 12.29 80 GLN A O 1
ATOM 641 N N . PRO A 1 89 ? -1.298 -29.611 22.481 1.00 13.86 81 PRO A N 1
ATOM 642 C CA . PRO A 1 89 ? -0.700 -28.356 22.956 1.00 13.28 81 PRO A CA 1
ATOM 643 C C . PRO A 1 89 ? 0.792 -28.452 23.240 1.00 15.03 81 PRO A C 1
ATOM 644 O O . PRO A 1 89 ? 1.296 -29.450 23.768 1.00 12.43 81 PRO A O 1
ATOM 648 N N . TYR A 1 90 ? 1.497 -27.371 22.902 1.00 12.45 82 TYR A N 1
ATOM 649 C CA . TYR A 1 90 ? 2.929 -27.262 23.157 1.00 11.32 82 TYR A CA 1
ATOM 650 C C . TYR A 1 90 ? 3.279 -25.876 23.675 1.00 13.60 82 TYR A C 1
ATOM 651 O O . TYR A 1 90 ? 2.706 -24.870 23.246 1.00 13.25 82 TYR A O 1
ATOM 660 N N . ASN A 1 91 ? 4.243 -25.830 24.580 1.00 12.42 83 ASN A N 1
ATOM 661 C CA . ASN A 1 91 ? 4.541 -24.624 25.320 1.00 12.10 83 ASN A CA 1
ATOM 662 C C . ASN A 1 91 ? 5.718 -23.8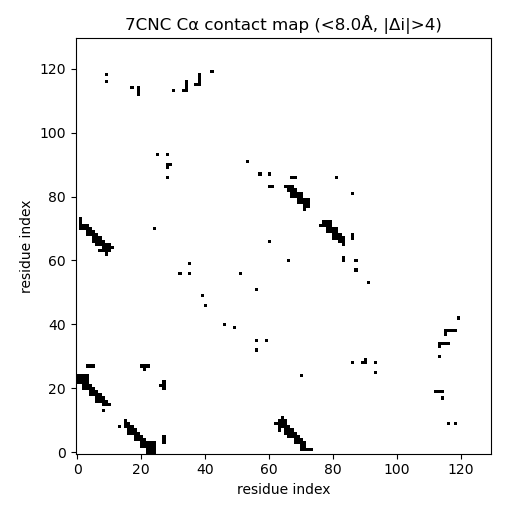66 24.703 1.00 11.70 83 ASN A C 1
ATOM 663 O O . ASN A 1 91 ? 6.278 -24.222 23.654 1.00 10.23 83 ASN A O 1
ATOM 668 N N . LYS A 1 92 ? 6.093 -22.791 25.388 1.00 11.02 84 LYS A N 1
ATOM 669 C CA . LYS A 1 92 ? 7.108 -21.872 24.888 1.00 14.32 84 LYS A CA 1
ATOM 670 C C . LYS A 1 92 ? 8.427 -22.580 24.604 1.00 14.10 84 LYS A C 1
ATOM 671 O O . LYS A 1 92 ? 9.087 -22.318 23.589 1.00 14.36 84 LYS A O 1
ATOM 677 N N . ASP A 1 93 ? 8.840 -23.476 25.493 1.00 11.78 85 ASP A N 1
ATOM 678 C CA . ASP A 1 93 ? 10.138 -24.108 25.311 1.00 14.27 85 ASP A CA 1
ATOM 679 C C . ASP A 1 93 ? 10.127 -25.081 24.136 1.00 10.93 85 ASP A C 1
ATOM 680 O O . ASP A 1 93 ? 11.129 -25.204 23.426 1.00 11.47 85 ASP A O 1
ATOM 685 N N . TRP A 1 94 ? 8.999 -25.743 23.884 1.00 11.59 86 TRP A N 1
ATOM 686 C CA . TRP A 1 94 ? 8.880 -26.581 22.690 1.00 10.10 86 TRP A CA 1
ATOM 687 C C . TRP A 1 94 ? 8.962 -25.739 21.422 1.00 9.91 86 TRP A C 1
ATOM 688 O O . TRP A 1 94 ? 9.645 -26.111 20.461 1.00 10.93 86 TRP A O 1
ATOM 699 N N . ILE A 1 95 ? 8.296 -24.579 21.420 1.00 8.74 87 ILE A N 1
ATOM 700 C CA . ILE A 1 95 ? 8.339 -23.681 20.267 1.00 8.88 87 ILE A CA 1
ATOM 701 C C . ILE A 1 95 ? 9.761 -23.213 20.001 1.00 10.43 87 ILE A C 1
ATOM 702 O O . ILE A 1 95 ? 10.213 -23.192 18.849 1.00 8.48 87 ILE A O 1
ATOM 707 N N . LYS A 1 96 ? 10.487 -22.814 21.056 1.00 8.59 88 LYS A N 1
ATOM 708 C CA . LYS A 1 96 ? 11.849 -22.325 20.853 1.00 8.50 88 LYS A CA 1
ATOM 709 C C . LYS A 1 96 ? 12.727 -23.393 20.213 1.00 9.51 88 LYS A C 1
ATOM 710 O O . LYS A 1 96 ? 13.520 -23.099 19.313 1.00 10.72 88 LYS A O 1
ATOM 716 N N . GLU A 1 97 ? 12.577 -24.646 20.641 1.00 8.75 89 GLU A N 1
ATOM 717 C CA . GLU A 1 97 ? 13.357 -25.713 20.031 1.00 10.08 89 GLU A CA 1
ATOM 718 C C . GLU A 1 97 ? 12.995 -25.892 18.558 1.00 12.11 89 GLU A C 1
ATOM 719 O O . GLU A 1 97 ? 13.885 -26.023 17.710 1.00 10.49 89 GLU A O 1
ATOM 725 N N . LYS A 1 98 ? 11.697 -25.877 18.224 1.00 9.71 90 LYS A N 1
ATOM 726 C CA . LYS A 1 98 ? 11.312 -26.046 16.822 1.00 10.08 90 LYS A CA 1
ATOM 727 C C . LYS A 1 98 ? 11.812 -24.886 15.968 1.00 11.26 90 LYS A C 1
ATOM 728 O O . LYS A 1 98 ? 12.159 -25.077 14.794 1.00 12.58 90 LYS A O 1
ATOM 734 N N . ILE A 1 99 ? 11.911 -23.694 16.555 1.00 9.82 91 ILE A N 1
ATOM 735 C CA . ILE A 1 99 ? 12.500 -22.561 15.846 1.00 8.40 91 ILE A CA 1
ATOM 736 C C . ILE A 1 99 ? 13.989 -22.783 15.613 1.00 9.83 91 ILE A C 1
ATOM 737 O O . ILE A 1 99 ? 14.493 -22.515 14.520 1.00 12.52 91 ILE A O 1
ATOM 742 N N . TYR A 1 100 ? 14.723 -23.249 16.635 1.00 10.95 92 TYR A N 1
ATOM 743 C CA . TYR A 1 100 ? 16.137 -23.571 16.439 1.00 10.64 92 TYR A CA 1
ATOM 744 C C . TYR A 1 100 ? 16.317 -24.560 15.289 1.00 13.35 92 TYR A C 1
ATOM 745 O O . TYR A 1 100 ? 17.170 -24.374 14.411 1.00 14.04 92 TYR A O 1
ATOM 754 N N . VAL A 1 101 ? 15.501 -25.615 15.271 1.00 12.04 93 VAL A N 1
ATOM 755 C CA . VAL A 1 101 ? 15.607 -26.614 14.210 1.00 14.61 93 VAL A CA 1
ATOM 756 C C . VAL A 1 101 ? 15.313 -25.987 12.851 1.00 15.47 93 VAL A C 1
ATOM 757 O O . VAL A 1 101 ? 16.031 -26.229 11.868 1.00 15.45 93 VAL A O 1
ATOM 761 N N . LEU A 1 102 ? 14.261 -25.167 12.776 1.00 13.43 94 LEU A N 1
ATOM 762 C CA . LEU A 1 102 ? 13.910 -24.493 11.526 1.00 14.36 94 LEU A CA 1
ATOM 763 C C . LEU A 1 102 ? 15.049 -23.618 11.022 1.00 15.16 94 LEU A C 1
ATOM 764 O O . LEU A 1 102 ? 15.411 -23.668 9.841 1.00 16.24 94 LEU A O 1
ATOM 769 N N . LEU A 1 103 ? 15.586 -22.765 11.895 1.00 15.70 95 LEU A N 1
ATOM 770 C CA . LEU A 1 103 ? 16.630 -21.847 11.468 1.00 14.64 95 LEU A CA 1
ATOM 771 C C . LEU A 1 103 ? 17.894 -22.592 11.077 1.00 18.42 95 LEU A C 1
ATOM 772 O O . LEU A 1 103 ? 18.586 -22.174 10.144 1.00 19.23 95 LEU A O 1
ATOM 777 N N . ARG A 1 104 ? 18.204 -23.699 11.759 1.00 15.22 96 ARG A N 1
ATOM 778 C CA . ARG A 1 104 ? 19.378 -24.474 11.363 1.00 20.04 96 ARG A CA 1
ATOM 779 C C . ARG A 1 104 ? 19.208 -25.051 9.963 1.00 22.15 96 ARG A C 1
ATOM 780 O O . ARG A 1 104 ? 20.141 -25.010 9.150 1.00 26.41 96 ARG A O 1
ATOM 788 N N . ARG A 1 105 ? 18.026 -25.598 9.667 1.00 18.00 97 ARG A N 1
ATOM 789 C CA . ARG A 1 105 ? 17.728 -26.059 8.312 1.00 19.44 97 ARG A CA 1
ATOM 790 C C . ARG A 1 105 ? 17.836 -24.917 7.307 1.00 26.72 97 ARG A C 1
ATOM 791 O O . ARG A 1 105 ? 18.455 -25.063 6.245 1.00 26.43 97 ARG A O 1
ATOM 793 N N . GLN A 1 106 ? 17.251 -23.762 7.633 1.00 19.52 98 GLN A N 1
ATOM 794 C CA . GLN A 1 106 ? 17.292 -22.629 6.713 1.00 21.18 98 GLN A CA 1
ATOM 795 C C . GLN A 1 106 ? 18.722 -22.183 6.436 1.00 24.60 98 GLN A C 1
ATOM 796 O O . GLN A 1 106 ? 19.053 -21.804 5.305 1.00 30.18 98 GLN A O 1
ATOM 802 N N . ALA A 1 107 ? 19.578 -22.200 7.458 1.00 22.77 99 ALA A N 1
ATOM 803 C CA . ALA A 1 1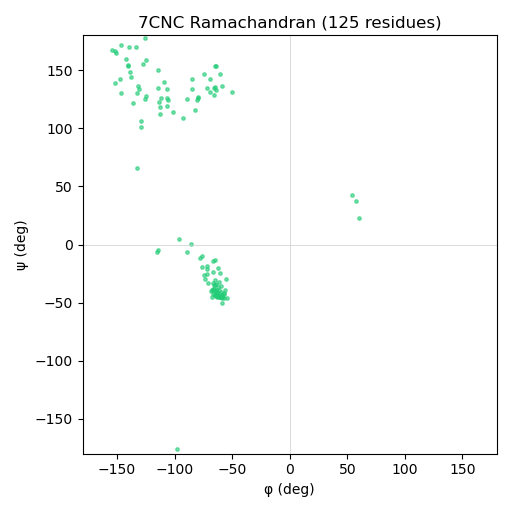07 ? 20.964 -21.793 7.256 1.00 25.42 99 ALA A CA 1
ATOM 804 C C . ALA A 1 107 ? 21.682 -22.746 6.311 1.00 34.51 99 ALA A C 1
ATOM 805 O O . ALA A 1 107 ? 22.533 -22.319 5.522 1.00 33.77 99 ALA A O 1
ATOM 807 N N . GLN A 1 108 ? 21.340 -24.029 6.364 1.00 30.54 100 GLN A N 1
ATOM 808 C CA . GLN A 1 108 ? 21.952 -25.032 5.504 1.00 30.91 100 GLN A CA 1
ATOM 809 C C . GLN A 1 108 ? 21.267 -25.077 4.143 1.00 35.65 100 GLN A C 1
ATOM 810 O O . GLN A 1 108 ? 20.861 -24.043 3.610 1.00 38.41 100 GLN A O 1
ATOM 816 N N . PRO B 2 1 ? -28.836 -21.138 -11.749 1.00 34.56 96 PRO B N 1
ATOM 817 C CA . PRO B 2 1 ? -27.485 -21.504 -11.311 1.00 33.35 96 PRO B CA 1
ATOM 818 C C . PRO B 2 1 ? -26.913 -20.475 -10.343 1.00 31.20 96 PRO B C 1
ATOM 819 O O . PRO B 2 1 ? -26.978 -19.274 -10.615 1.00 33.94 96 PRO B O 1
ATOM 823 N N . ARG B 2 2 ? -26.376 -20.940 -9.218 1.00 30.97 97 ARG B N 1
ATOM 824 C CA . ARG B 2 2 ? -25.849 -20.020 -8.223 1.00 29.04 97 ARG B CA 1
ATOM 825 C C . ARG B 2 2 ? -24.658 -19.259 -8.793 1.00 26.09 97 ARG B C 1
ATOM 826 O O . ARG B 2 2 ? -23.971 -19.723 -9.708 1.00 30.30 97 ARG B O 1
ATOM 828 N N . THR B 2 3 ? -24.428 -18.072 -8.250 1.00 25.27 98 THR B N 1
ATOM 829 C CA . THR B 2 3 ? -23.318 -17.242 -8.692 1.00 24.17 98 THR B CA 1
ATOM 830 C C . THR B 2 3 ? -22.042 -17.640 -7.957 1.00 23.55 98 THR B C 1
ATOM 831 O O . THR B 2 3 ? -22.052 -17.827 -6.737 1.00 23.57 98 THR B O 1
ATOM 835 N N . ALA B 2 4 ? -20.946 -17.793 -8.705 1.00 17.35 99 ALA B N 1
ATOM 836 C CA . ALA B 2 4 ? -19.640 -17.973 -8.081 1.00 18.94 99 ALA B CA 1
ATOM 837 C C . ALA B 2 4 ? -19.179 -16.654 -7.469 1.00 18.43 99 ALA B C 1
ATOM 838 O O . ALA B 2 4 ? -19.277 -15.600 -8.099 1.00 17.31 99 ALA B O 1
ATOM 840 N N . ARG B 2 5 ? -18.669 -16.707 -6.244 1.00 17.14 100 ARG B N 1
ATOM 841 C CA . ARG B 2 5 ? -18.305 -15.510 -5.493 1.00 17.21 100 ARG B CA 1
ATOM 842 C C . ARG B 2 5 ? -16.787 -15.383 -5.436 1.00 18.13 100 ARG B C 1
ATOM 843 O O . ARG B 2 5 ? -16.112 -16.259 -4.885 1.00 17.06 100 ARG B O 1
ATOM 851 N N . HIS B 2 6 ? -16.254 -14.286 -5.977 1.00 16.95 101 HIS B N 1
ATOM 852 C CA . HIS B 2 6 ? -14.827 -14.005 -5.911 1.00 18.34 101 HIS B CA 1
ATOM 853 C C . HIS B 2 6 ? -14.561 -12.757 -5.076 1.00 19.56 101 HIS B C 1
ATOM 854 O O . HIS B 2 6 ? -15.378 -11.834 -5.025 1.00 17.61 101 HIS B O 1
ATOM 861 N N . ALA B 2 7 ? -13.400 -12.728 -4.433 1.00 20.27 102 ALA B N 1
ATOM 862 C CA . ALA B 2 7 ? -13.044 -11.636 -3.536 1.00 20.07 102 ALA B CA 1
ATOM 863 C C . ALA B 2 7 ? -11.531 -11.497 -3.529 1.00 22.08 102 ALA B C 1
ATOM 864 O O . ALA B 2 7 ? -10.813 -12.380 -4.018 1.00 19.60 102 ALA B O 1
ATOM 866 N N . PRO B 2 8 ? -11.003 -10.385 -2.999 1.00 21.03 103 PRO B N 1
ATOM 867 C CA . PRO B 2 8 ? -9.543 -10.230 -2.976 1.00 23.42 103 PRO B CA 1
ATOM 868 C C . PRO B 2 8 ? -8.884 -11.292 -2.109 1.00 22.33 103 PRO B C 1
ATOM 869 O O . PRO B 2 8 ? -9.488 -11.843 -1.186 1.00 24.08 103 PRO B O 1
ATOM 873 N N . ALA B 2 9 ? -7.633 -11.593 -2.438 1.00 25.54 104 ALA B N 1
ATOM 874 C CA . ALA B 2 9 ? -6.853 -12.502 -1.614 1.00 29.20 104 ALA B CA 1
ATOM 875 C C . ALA B 2 9 ? -6.747 -11.955 -0.196 1.00 29.77 104 ALA B C 1
ATOM 876 O O . ALA B 2 9 ? -6.532 -10.758 0.009 1.00 29.41 104 ALA B O 1
ATOM 878 N N . VAL B 2 10 ? -6.927 -12.835 0.782 1.00 37.15 105 VAL B N 1
ATOM 879 C CA . VAL B 2 10 ? -6.810 -12.449 2.184 1.00 36.25 105 VAL B CA 1
ATOM 880 C C . VAL B 2 10 ? -5.335 -12.392 2.556 1.00 34.24 105 VAL B C 1
ATOM 881 O O . VAL B 2 10 ? -4.591 -13.356 2.338 1.00 33.20 105 VAL B O 1
ATOM 885 N N . ARG B 2 11 ? -4.906 -11.262 3.107 1.00 34.38 106 ARG B N 1
ATOM 886 C CA . ARG B 2 11 ? -3.524 -11.134 3.541 1.00 33.26 106 ARG B CA 1
ATOM 887 C C . ARG B 2 11 ? -3.276 -12.018 4.757 1.00 28.25 106 ARG B C 1
ATOM 888 O O . ARG B 2 11 ? -4.148 -12.180 5.615 1.00 27.55 106 ARG B O 1
ATOM 890 N N . LYS B 2 12 ? -2.089 -12.614 4.815 1.00 27.18 107 LYS B N 1
ATOM 891 C CA . LYS B 2 12 ? -1.731 -13.406 5.982 1.00 24.48 107 LYS B CA 1
ATOM 892 C C . LYS B 2 12 ? -1.624 -12.494 7.192 1.00 21.39 107 LYS B C 1
ATOM 893 O O . LYS B 2 12 ? -1.040 -11.408 7.114 1.00 26.57 107 LYS B O 1
ATOM 899 N N . PHE B 2 13 ? -2.209 -12.921 8.304 1.00 18.32 108 PHE B N 1
ATOM 900 C CA . PHE B 2 13 ? -2.204 -12.109 9.510 1.00 15.87 108 PHE B CA 1
ATOM 901 C C . PHE B 2 13 ? -0.858 -12.252 10.209 1.00 16.93 108 PHE B C 1
ATOM 902 O O . PHE B 2 13 ? -0.402 -13.368 10.477 1.00 20.15 108 PHE B O 1
ATOM 910 N N . SER B 2 14 ? -0.214 -11.121 10.475 1.00 16.81 109 SER B N 1
ATOM 911 C CA . SER B 2 14 ? 1.058 -11.087 11.197 1.00 21.12 109 SER B CA 1
ATOM 912 C C . SER B 2 14 ? 0.909 -10.071 12.320 1.00 18.24 109 SER B C 1
ATOM 913 O O . SER B 2 14 ? 0.883 -8.855 12.043 1.00 21.38 109 SER B O 1
ATOM 916 N N . PRO B 2 15 ? 0.787 -10.509 13.573 1.00 17.21 110 PRO B N 1
ATOM 917 C CA . PRO B 2 15 ? 0.460 -9.579 14.666 1.00 16.44 110 PRO B CA 1
ATOM 918 C C . PRO B 2 15 ? 1.552 -8.541 14.889 1.00 17.92 110 PRO B C 1
ATOM 919 O O . PRO B 2 15 ? 2.732 -8.876 14.978 1.00 18.76 110 PRO B O 1
ATOM 923 N N . ASP B 2 16 ? 1.141 -7.276 15.005 1.00 17.95 111 ASP B N 1
ATOM 924 C CA . ASP B 2 16 ? 2.009 -6.200 15.487 1.00 16.91 111 ASP B CA 1
ATOM 925 C C . ASP B 2 16 ? 1.792 -6.088 16.993 1.00 13.85 111 ASP B C 1
ATOM 926 O O . ASP B 2 16 ? 0.728 -5.652 17.440 1.00 17.46 111 ASP B O 1
ATOM 931 N N . LEU B 2 17 ? 2.791 -6.502 17.780 1.00 14.02 112 LEU B N 1
ATOM 932 C CA . LEU B 2 17 ? 2.609 -6.559 19.224 1.00 13.42 112 LEU B CA 1
ATOM 933 C C . LEU B 2 17 ? 2.672 -5.194 19.900 1.00 18.35 112 LEU B C 1
ATOM 934 O O . LEU B 2 17 ? 2.373 -5.115 21.094 1.00 17.46 112 LEU B O 1
ATOM 939 N N . LYS B 2 18 ? 3.070 -4.143 19.176 1.00 16.85 113 LYS B N 1
ATOM 940 C CA . LYS B 2 18 ? 3.002 -2.755 19.662 1.00 20.09 113 LYS B CA 1
ATOM 941 C C . LYS B 2 18 ? 3.787 -2.558 20.954 1.00 18.47 113 LYS B C 1
ATOM 942 O O . LYS B 2 18 ? 3.385 -1.801 21.843 1.00 18.24 113 LYS B O 1
ATOM 948 N N . LEU B 2 19 ? 4.925 -3.235 21.065 1.00 14.58 114 LEU B N 1
ATOM 949 C CA . LEU B 2 19 ? 5.623 -3.238 22.343 1.00 12.70 114 LEU B CA 1
ATOM 950 C C . LEU B 2 19 ? 6.277 -1.900 22.672 1.00 16.42 114 LEU B C 1
ATOM 951 O O . LEU B 2 19 ? 6.556 -1.649 23.847 1.00 14.76 114 LEU B O 1
ATOM 956 N N . LEU B 2 20 ? 6.532 -1.042 21.682 1.00 14.95 115 LEU B N 1
ATOM 957 C CA . LEU B 2 20 ? 7.087 0.285 21.958 1.00 15.09 115 LEU B CA 1
ATOM 958 C C . LEU B 2 20 ? 6.018 1.346 22.194 1.00 18.64 115 LEU B C 1
ATOM 959 O O . LEU B 2 20 ? 6.362 2.480 22.555 1.00 16.48 115 LEU B O 1
ATOM 964 N N . LYS B 2 21 ? 4.745 1.013 21.995 1.00 16.55 116 LYS B N 1
ATOM 965 C CA . LYS B 2 21 ? 3.684 2.012 22.024 1.00 19.72 116 LYS B CA 1
ATOM 966 C C . LYS B 2 21 ? 3.546 2.602 23.420 1.00 19.26 116 LYS B C 1
ATOM 967 O O . LYS B 2 21 ? 3.446 1.869 24.409 1.00 21.81 116 LYS B O 1
ATOM 973 N N . ASP B 2 22 ? 3.557 3.935 23.494 1.00 19.39 117 ASP B N 1
ATOM 974 C CA . ASP B 2 22 ? 3.351 4.680 24.735 1.00 23.80 117 ASP B CA 1
ATOM 975 C C . ASP B 2 22 ? 4.405 4.363 25.800 1.00 20.13 117 ASP B C 1
ATOM 976 O O . ASP B 2 22 ? 4.168 4.580 26.990 1.00 23.22 117 ASP B O 1
ATOM 981 N N . VAL B 2 23 ? 5.581 3.875 25.402 1.00 14.99 118 VAL B N 1
ATOM 982 C CA . VAL B 2 23 ? 6.687 3.644 26.328 1.00 16.03 118 VAL B CA 1
ATOM 983 C C . VAL B 2 23 ? 7.426 4.961 26.544 1.00 19.25 118 VAL B C 1
ATOM 984 O O . VAL B 2 23 ? 8.017 5.513 25.609 1.00 14.29 118 VAL B O 1
ATOM 988 N N . LYS B 2 24 ? 7.405 5.463 27.778 1.00 17.61 119 LYS B N 1
ATOM 989 C CA . LYS B 2 24 ? 7.927 6.787 28.073 1.00 14.57 119 LYS B CA 1
ATOM 990 C C . LYS B 2 24 ? 8.986 6.734 29.165 1.00 14.83 119 LYS B C 1
ATOM 991 O O . LYS B 2 24 ? 9.060 5.791 29.958 1.00 16.35 119 LYS B O 1
ATOM 997 N N . ILE B 2 25 ? 9.808 7.779 29.184 1.00 11.15 120 ILE B N 1
ATOM 998 C CA . ILE B 2 25 ? 10.885 7.942 30.149 1.00 12.51 120 ILE B CA 1
ATOM 999 C C . ILE B 2 25 ? 10.761 9.341 30.719 1.00 13.66 120 ILE B C 1
ATOM 1000 O O . ILE B 2 25 ? 10.584 10.301 29.965 1.00 14.61 120 ILE B O 1
ATOM 1005 N N . SER B 2 26 ? 10.863 9.470 32.035 1.00 12.66 121 SER B N 1
ATOM 1006 C CA . SER B 2 26 ? 10.922 10.785 32.657 1.00 13.53 121 SER B CA 1
ATOM 1007 C C . SER B 2 26 ? 12.294 10.936 33.288 1.00 16.02 121 SER B C 1
ATOM 1008 O O . SER B 2 26 ? 12.785 10.005 33.936 1.00 20.18 121 SER B O 1
ATOM 1011 N N . VAL B 2 27 ? 12.924 12.084 33.073 1.00 14.52 122 VAL B N 1
ATOM 1012 C CA . VAL B 2 27 ? 14.246 12.341 33.626 1.00 14.25 122 VAL B CA 1
ATOM 1013 C C . VAL B 2 27 ? 14.187 13.633 34.422 1.00 19.83 122 VAL B C 1
ATOM 1014 O O . VAL B 2 27 ? 13.753 14.673 33.907 1.00 17.11 122 VAL B O 1
ATOM 1018 N N . SER B 2 28 ? 14.589 13.555 35.685 1.00 16.17 123 SER B N 1
ATOM 1019 C CA A SER B 2 28 ? 14.728 14.715 36.548 0.47 18.13 123 SER B CA 1
ATOM 1020 C CA B SER B 2 28 ? 14.723 14.728 36.529 0.53 18.12 123 SER B CA 1
ATOM 1021 C C . SER B 2 28 ? 16.180 15.169 36.560 1.00 17.81 123 SER B C 1
ATOM 1022 O O . SER B 2 28 ? 17.103 14.357 36.448 1.00 20.30 123 SER B O 1
ATOM 1027 N N . PHE B 2 29 ? 16.377 16.474 36.694 1.00 17.73 124 PHE B N 1
ATOM 1028 C CA . PHE B 2 29 ? 17.709 17.049 36.724 1.00 20.72 124 PHE B CA 1
ATOM 1029 C C . PHE B 2 29 ? 18.038 17.681 38.066 1.00 28.32 124 PHE B C 1
ATOM 1030 O O . PHE B 2 29 ? 19.178 18.112 38.274 1.00 28.50 124 PHE B O 1
ATOM 1038 N N . THR B 2 30 ? 17.081 17.719 38.983 1.00 28.54 125 THR B N 1
ATOM 1039 C CA . THR B 2 30 ? 17.307 18.239 40.325 1.00 32.29 125 THR B CA 1
ATOM 1040 C C . THR B 2 30 ? 17.932 17.176 41.231 1.00 38.76 125 THR B C 1
ATOM 1041 O O . THR B 2 30 ? 19.113 17.258 41.580 1.00 44.83 125 THR B O 1
#

InterPro domains:
  IPR000781 Enhancer of rudimentary [PF01133] (2-101)
  IPR000781 Enhancer of rudimentary [PIRSF016393] (1-101)
  IPR000781 Enhancer of rudimentary [PS01290] (52-68)
  IPR000781 Enhancer of rudimentary [PTHR12373] (2-100)
  IPR035912 Enhancer of rudimentary superfamily [G3DSA:3.30.2260.10] (1-104)
  IPR035912 Enhancer of rudimentary superfamily [SSF143875] (2-101)

Organism: Homo sapiens (NCBI:txid9606)

Solvent-accessible surface area: 9633 Å² total; per-residue (Å²): 178,32,63,0,39,1,80,3,21,12,69,94,47,69,151,37,159,38,149,5,87,20,98,14,30,90,33,0,1,59,6,0,8,121,2,11,75,46,31,18,132,134,83,51,108,144,52,144,94,68,130,47,86,55,56,79,0,41,84,18,0,73,120,6,53,81,3,32,1,45,0,64,80,82,131,85,136,76,79,80,95,40,95,39,98,50,0,37,101,71,0,96,62,18,46,107,63,102,92,171,183,109,88,84,203,175,91,122,104,143,90,172,121,57,6,48,22,141,55,85,143,105,95,169,153,115,102,91,179,176

GO terms:
  GO:0008327 methyl-CpG binding (F, IDA)
  GO:0034709 methylosome (C, IDA)
  GO:0005515 protein binding (F, IPI)
  GO:0006139 nucleobase-containing compound metabolic process (P, TAS)
  GO:0006213 pyrimidine nucleoside metabolic process (P, TAS)
  GO:0005634 nucleus (C, IDA)
  GO:0030496 midbody (C, IDA)
  GO:0003723 RNA binding (F, HDA)

Radius of gyration: 18.03 Å; Cα contacts (8 Å, |Δi|>4): 146; chains: 2; bounding box: 49×58×52 Å